Protein AF-A0A1H3T6F1-F1 (afdb_monomer)

Structure (mmCIF, N/CA/C/O backbone):
data_AF-A0A1H3T6F1-F1
#
_entry.id   AF-A0A1H3T6F1-F1
#
loop_
_atom_site.group_PDB
_atom_site.id
_atom_site.type_symbol
_atom_site.label_atom_id
_atom_site.label_alt_id
_atom_site.label_comp_id
_atom_site.label_asym_id
_atom_site.label_entity_id
_atom_site.label_seq_id
_atom_site.pdbx_PDB_ins_code
_atom_site.Cartn_x
_atom_site.Cartn_y
_atom_site.Cartn_z
_atom_site.occupancy
_atom_site.B_iso_or_equiv
_atom_site.auth_seq_id
_atom_site.auth_comp_id
_atom_site.auth_asym_id
_atom_site.auth_atom_id
_atom_site.pdbx_PDB_model_num
ATOM 1 N N . MET A 1 1 ? -12.958 -2.117 25.866 1.00 49.53 1 MET A N 1
ATOM 2 C CA . MET A 1 1 ? -12.066 -2.756 24.871 1.00 49.53 1 MET A CA 1
ATOM 3 C C . MET A 1 1 ? -11.033 -1.707 24.496 1.00 49.53 1 MET A C 1
ATOM 5 O O . MET A 1 1 ? -11.374 -0.762 23.806 1.00 49.53 1 MET A O 1
ATOM 9 N N . SER A 1 2 ? -9.941 -1.614 25.254 1.00 59.72 2 SER A N 1
ATOM 10 C CA . SER A 1 2 ? -8.692 -2.401 25.180 1.00 59.72 2 SER A CA 1
ATOM 11 C C . SER A 1 2 ? -7.597 -1.504 24.599 1.00 59.72 2 SER A C 1
ATOM 13 O O . SER A 1 2 ? -7.185 -1.674 23.458 1.00 59.72 2 SER A O 1
ATOM 15 N N . ASP A 1 3 ? -7.136 -0.538 25.402 1.00 71.94 3 ASP A N 1
ATOM 16 C CA . ASP A 1 3 ? -6.021 0.367 25.071 1.00 71.94 3 ASP A CA 1
ATOM 17 C C . ASP A 1 3 ? -4.768 -0.397 24.641 1.00 71.94 3 ASP A C 1
ATOM 19 O O . ASP A 1 3 ? -4.019 0.052 23.782 1.00 71.94 3 ASP A O 1
ATOM 23 N N . GLN A 1 4 ? -4.599 -1.609 25.167 1.00 75.19 4 GLN A N 1
ATOM 24 C CA . GLN A 1 4 ? -3.551 -2.544 24.777 1.00 75.19 4 GLN A CA 1
ATOM 25 C C . GLN A 1 4 ? -3.669 -2.988 23.308 1.00 75.19 4 GLN A C 1
ATOM 27 O O . GLN A 1 4 ? -2.662 -3.086 22.616 1.00 75.19 4 GLN A O 1
ATOM 32 N N . PHE A 1 5 ? -4.892 -3.183 22.801 1.00 76.50 5 PHE A N 1
ATOM 33 C CA . PHE A 1 5 ? -5.149 -3.482 21.389 1.00 76.50 5 PHE A CA 1
ATOM 34 C C . PHE A 1 5 ? -4.875 -2.262 20.506 1.00 76.50 5 PHE A C 1
ATOM 36 O O . PHE A 1 5 ? -4.256 -2.395 19.455 1.00 76.50 5 PHE A O 1
ATOM 43 N N . THR A 1 6 ? -5.261 -1.063 20.952 1.00 73.31 6 THR A N 1
ATOM 44 C CA . THR A 1 6 ? -4.944 0.192 20.250 1.00 73.31 6 THR A CA 1
ATOM 45 C C . THR A 1 6 ? -3.434 0.440 20.201 1.00 73.31 6 THR A C 1
ATOM 47 O O . THR A 1 6 ? -2.904 0.814 19.155 1.00 73.31 6 THR A O 1
ATOM 50 N N . ALA A 1 7 ? -2.728 0.191 21.306 1.00 77.00 7 ALA A N 1
ATOM 51 C CA . ALA A 1 7 ? -1.275 0.294 21.383 1.00 77.00 7 ALA A CA 1
ATOM 52 C C . ALA A 1 7 ? -0.589 -0.719 20.453 1.00 77.00 7 ALA A C 1
ATOM 54 O O . ALA A 1 7 ? 0.328 -0.353 19.722 1.00 77.00 7 ALA A O 1
ATOM 55 N N . TRP A 1 8 ? -1.081 -1.959 20.421 1.00 82.19 8 TRP A N 1
ATOM 56 C CA . TRP A 1 8 ? -0.590 -3.017 19.536 1.00 82.19 8 TRP A CA 1
ATOM 57 C C . TRP A 1 8 ? -0.859 -2.723 18.051 1.00 82.19 8 TRP A C 1
ATOM 59 O O . TRP A 1 8 ? 0.021 -2.902 17.212 1.00 82.19 8 TRP A O 1
ATOM 69 N N . LEU A 1 9 ? -2.035 -2.182 17.706 1.00 76.94 9 LEU A N 1
ATOM 70 C CA . LEU A 1 9 ? -2.314 -1.728 16.339 1.00 76.94 9 LEU A CA 1
ATOM 71 C C . LEU A 1 9 ? -1.355 -0.613 15.920 1.00 76.94 9 LEU A C 1
ATOM 73 O O . LEU A 1 9 ? -0.836 -0.627 14.806 1.00 76.94 9 LEU A O 1
ATOM 77 N N . ARG A 1 10 ? -1.103 0.352 16.811 1.00 75.31 10 ARG A N 1
ATOM 78 C CA . ARG A 1 10 ? -0.250 1.508 16.514 1.00 75.31 10 ARG A CA 1
ATOM 79 C C . ARG A 1 10 ?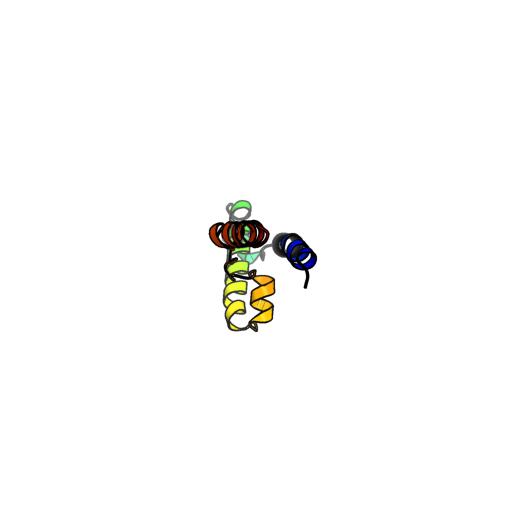 1.210 1.122 16.264 1.00 75.31 10 ARG A C 1
ATOM 81 O O . ARG A 1 10 ? 1.915 1.898 15.628 1.00 75.31 10 ARG A O 1
ATOM 88 N N . THR A 1 11 ? 1.664 -0.045 16.717 1.00 80.56 11 THR A N 1
ATOM 89 C CA . THR A 1 11 ? 3.025 -0.542 16.457 1.00 80.56 11 THR A CA 1
ATOM 90 C C . THR A 1 11 ? 3.096 -1.458 15.241 1.00 80.56 11 THR A C 1
ATOM 92 O O . THR A 1 11 ? 4.040 -1.361 14.456 1.00 80.56 11 THR A O 1
ATOM 95 N N . ILE A 1 12 ? 2.091 -2.308 15.032 1.00 81.31 12 ILE A N 1
ATOM 96 C CA . ILE A 1 12 ? 2.111 -3.284 13.935 1.00 81.31 12 ILE A CA 1
ATOM 97 C C . ILE A 1 12 ? 1.680 -2.689 12.610 1.00 81.31 12 ILE A C 1
ATOM 99 O O . ILE A 1 12 ? 2.244 -3.066 11.587 1.00 81.31 12 ILE A O 1
ATOM 103 N N . VAL A 1 13 ? 0.736 -1.746 12.598 1.00 79.12 13 VAL A N 1
ATOM 104 C CA . VAL A 1 13 ? 0.304 -1.107 11.349 1.00 79.12 13 VAL A CA 1
ATOM 105 C C . VAL A 1 13 ? 1.485 -0.421 10.642 1.00 79.12 13 VAL A C 1
ATOM 107 O O . VAL A 1 13 ? 1.690 -0.706 9.461 1.00 79.12 13 VAL A O 1
ATOM 110 N N . PRO A 1 14 ? 2.334 0.384 11.317 1.00 78.12 14 PRO A N 1
ATOM 111 C CA . PRO A 1 14 ? 3.543 0.926 10.693 1.00 78.12 14 PRO A CA 1
ATOM 112 C C . PRO A 1 14 ? 4.523 -0.152 10.218 1.00 78.12 14 PRO A C 1
ATOM 114 O O . PRO A 1 14 ? 5.082 -0.032 9.132 1.00 78.12 14 PRO A O 1
ATOM 117 N N . ALA A 1 15 ? 4.724 -1.220 10.997 1.00 79.25 15 ALA A N 1
ATOM 118 C CA . ALA A 1 15 ? 5.640 -2.300 10.629 1.00 79.25 15 ALA A CA 1
ATOM 119 C C . ALA A 1 15 ? 5.156 -3.077 9.393 1.00 79.25 15 ALA A C 1
ATOM 121 O O . ALA A 1 15 ? 5.943 -3.363 8.492 1.00 79.25 15 ALA A O 1
ATOM 122 N N . ALA A 1 16 ? 3.856 -3.366 9.319 1.00 77.75 16 ALA A N 1
ATOM 123 C CA . ALA A 1 16 ? 3.229 -4.011 8.174 1.00 77.75 16 ALA A CA 1
ATOM 124 C C . ALA A 1 16 ? 3.336 -3.137 6.916 1.00 77.75 16 ALA A C 1
ATOM 126 O O . ALA A 1 16 ? 3.696 -3.646 5.857 1.00 77.75 16 ALA A O 1
ATOM 127 N N . TRP A 1 17 ? 3.116 -1.822 7.033 1.00 75.88 17 TRP A N 1
ATOM 128 C CA . TRP A 1 17 ? 3.327 -0.886 5.924 1.00 75.88 17 TRP A CA 1
ATOM 129 C C . TRP A 1 17 ? 4.774 -0.876 5.438 1.00 75.88 17 TRP A C 1
ATOM 131 O O . TRP A 1 17 ? 5.013 -0.975 4.235 1.00 75.88 17 TRP A O 1
ATOM 141 N N . SER A 1 18 ? 5.738 -0.824 6.356 1.00 77.62 18 SER A N 1
ATOM 142 C CA . SER A 1 18 ? 7.158 -0.901 6.008 1.00 77.62 18 SER A CA 1
ATOM 143 C C . SER A 1 18 ? 7.503 -2.213 5.307 1.00 77.62 18 SER A C 1
ATOM 145 O O . SER A 1 18 ? 8.232 -2.192 4.321 1.00 77.62 18 SER A O 1
ATOM 147 N N . ALA A 1 19 ? 6.951 -3.343 5.757 1.00 82.12 19 ALA A N 1
ATOM 148 C CA . ALA A 1 19 ? 7.155 -4.638 5.112 1.00 82.12 19 ALA A CA 1
ATOM 149 C C . ALA A 1 19 ? 6.554 -4.683 3.699 1.00 82.12 19 ALA A C 1
ATOM 151 O O . ALA A 1 19 ? 7.190 -5.209 2.790 1.00 82.12 19 ALA A O 1
ATOM 152 N N . VAL A 1 20 ? 5.371 -4.096 3.487 1.00 78.12 20 VAL A N 1
ATOM 153 C CA . VAL A 1 20 ? 4.756 -3.982 2.154 1.00 78.12 20 VAL A CA 1
ATOM 154 C C . VAL A 1 20 ? 5.611 -3.118 1.228 1.00 78.12 20 VAL A C 1
ATOM 156 O O . VAL A 1 20 ? 5.888 -3.523 0.102 1.00 78.12 20 VAL A O 1
ATOM 159 N N . ILE A 1 21 ? 6.072 -1.955 1.696 1.00 77.81 21 ILE A N 1
ATOM 160 C CA . ILE A 1 21 ? 6.945 -1.073 0.908 1.00 77.81 21 ILE A CA 1
ATOM 161 C C . ILE A 1 21 ? 8.265 -1.781 0.593 1.00 77.81 21 ILE A C 1
ATOM 163 O O . ILE A 1 21 ? 8.692 -1.776 -0.558 1.00 77.81 21 ILE A O 1
ATOM 167 N N . ALA A 1 22 ? 8.882 -2.434 1.579 1.00 79.69 22 ALA A N 1
ATOM 168 C CA . ALA A 1 22 ? 10.100 -3.209 1.377 1.00 79.69 22 ALA A CA 1
ATOM 169 C C . ALA A 1 22 ? 9.879 -4.324 0.350 1.00 79.69 22 ALA A C 1
ATOM 171 O O . ALA A 1 22 ? 10.657 -4.427 -0.589 1.00 79.69 22 ALA A O 1
ATOM 172 N N . ALA A 1 23 ? 8.790 -5.090 0.457 1.00 73.62 23 ALA A N 1
ATOM 173 C CA . ALA A 1 23 ? 8.449 -6.133 -0.505 1.00 73.62 23 ALA A CA 1
ATOM 174 C C . ALA A 1 23 ? 8.264 -5.576 -1.924 1.00 73.62 23 ALA A C 1
ATOM 176 O O . ALA A 1 23 ? 8.713 -6.202 -2.878 1.00 73.62 23 ALA A O 1
ATOM 177 N N . LEU A 1 24 ? 7.662 -4.395 -2.077 1.00 72.12 24 LEU A N 1
ATOM 178 C CA . LEU A 1 24 ? 7.503 -3.739 -3.379 1.00 72.12 24 LEU A CA 1
ATOM 179 C C . LEU A 1 24 ? 8.826 -3.222 -3.948 1.00 72.12 24 LEU A C 1
ATOM 181 O O . LEU A 1 24 ? 9.069 -3.353 -5.143 1.00 72.12 24 LEU A O 1
ATOM 185 N N . VAL A 1 25 ? 9.700 -2.676 -3.103 1.00 74.81 25 VAL A N 1
ATOM 186 C CA . VAL A 1 25 ? 11.051 -2.266 -3.511 1.00 74.81 25 VAL A CA 1
ATOM 187 C C . VAL A 1 25 ? 11.889 -3.490 -3.892 1.00 74.81 25 VAL A C 1
ATOM 189 O O . VAL A 1 25 ? 12.568 -3.466 -4.914 1.00 74.81 25 VAL A O 1
ATOM 192 N N . THR A 1 26 ? 11.810 -4.576 -3.118 1.00 76.75 26 THR A N 1
ATOM 193 C CA . THR A 1 26 ? 12.505 -5.844 -3.391 1.00 76.75 26 THR A CA 1
ATOM 194 C C . THR A 1 26 ? 11.960 -6.550 -4.628 1.00 76.75 26 THR A C 1
ATOM 196 O O . THR A 1 26 ? 12.741 -7.136 -5.371 1.00 76.75 26 THR A O 1
ATOM 199 N N . ALA A 1 27 ? 10.651 -6.474 -4.887 1.00 73.81 27 ALA A N 1
ATOM 200 C CA . ALA A 1 27 ? 10.052 -6.968 -6.127 1.00 73.81 27 ALA A CA 1
ATOM 201 C C . ALA A 1 27 ? 10.606 -6.243 -7.368 1.00 73.81 27 ALA A C 1
ATOM 203 O O . ALA A 1 27 ? 10.549 -6.789 -8.468 1.00 73.81 27 ALA A O 1
ATOM 204 N N . GLY A 1 28 ? 11.196 -5.060 -7.171 1.00 67.81 28 GLY A N 1
ATOM 205 C CA . GLY A 1 28 ? 11.874 -4.295 -8.199 1.00 67.81 28 GLY A CA 1
ATOM 206 C C . GLY A 1 28 ? 10.907 -3.517 -9.083 1.00 67.81 28 GLY A C 1
ATOM 207 O O . GLY A 1 28 ? 9.743 -3.870 -9.275 1.00 67.81 28 GLY A O 1
ATOM 208 N N . ALA A 1 29 ? 11.412 -2.423 -9.644 1.00 66.38 29 ALA A N 1
ATOM 209 C CA . ALA A 1 29 ? 10.738 -1.751 -10.740 1.00 66.38 29 ALA A CA 1
ATOM 210 C C . ALA A 1 29 ? 10.865 -2.611 -12.015 1.00 66.38 29 ALA A C 1
ATOM 212 O O . ALA A 1 29 ? 11.927 -3.192 -12.250 1.00 66.38 29 ALA A O 1
ATOM 213 N N . PRO A 1 30 ? 9.818 -2.692 -12.855 1.00 69.81 30 PRO A N 1
ATOM 214 C CA . PRO A 1 30 ? 9.907 -3.380 -14.138 1.00 69.81 30 PRO A CA 1
ATOM 215 C C . PRO A 1 30 ? 11.077 -2.842 -14.969 1.00 69.81 30 PRO A C 1
ATOM 217 O O . PRO A 1 30 ? 11.295 -1.632 -14.979 1.00 69.81 30 PRO A O 1
ATOM 220 N N . ALA A 1 31 ? 11.782 -3.703 -15.711 1.00 71.06 31 ALA A N 1
ATOM 221 C CA . ALA A 1 31 ? 12.935 -3.291 -16.524 1.00 71.06 31 ALA A CA 1
ATOM 222 C C . ALA A 1 31 ? 12.605 -2.101 -17.444 1.00 71.06 31 ALA A C 1
ATOM 224 O O . ALA A 1 31 ? 13.338 -1.125 -17.465 1.00 71.06 31 ALA A O 1
ATOM 225 N N . TRP A 1 32 ? 11.415 -2.089 -18.059 1.00 72.38 32 TRP A N 1
ATOM 226 C CA . TRP A 1 32 ? 10.949 -0.976 -18.898 1.00 72.38 32 TRP A CA 1
ATOM 227 C C . TRP A 1 32 ? 10.838 0.377 -18.169 1.00 72.38 32 TRP A C 1
ATOM 229 O O . TRP A 1 32 ? 10.927 1.424 -18.806 1.00 72.38 32 TRP A O 1
ATOM 239 N N . LEU A 1 33 ? 10.634 0.375 -16.849 1.00 70.06 33 LEU A N 1
ATOM 240 C CA . LEU A 1 33 ? 10.548 1.580 -16.021 1.00 70.06 33 LEU A CA 1
ATOM 241 C C . LEU A 1 33 ? 11.942 2.070 -15.608 1.00 70.06 33 LEU A C 1
ATOM 243 O O . LEU A 1 33 ? 12.185 3.273 -15.576 1.00 70.06 33 LEU A O 1
ATOM 247 N N . VAL A 1 34 ? 12.848 1.140 -15.297 1.00 72.44 34 VAL A N 1
ATOM 248 C CA . VAL A 1 34 ? 14.232 1.445 -14.904 1.00 72.44 34 VAL A CA 1
ATOM 249 C C . VAL A 1 34 ? 15.051 1.885 -16.115 1.00 72.44 34 VAL A C 1
ATOM 251 O O . VAL A 1 34 ? 15.725 2.909 -16.048 1.00 72.44 34 VAL A O 1
ATOM 254 N N . ASP A 1 35 ? 14.911 1.186 -17.241 1.00 76.44 35 ASP A N 1
ATOM 255 C CA . ASP A 1 35 ? 15.578 1.512 -18.504 1.00 76.44 35 ASP A CA 1
ATOM 256 C C . ASP A 1 35 ? 15.144 2.891 -19.023 1.00 76.44 35 ASP A C 1
ATOM 258 O O . ASP A 1 35 ? 15.963 3.655 -19.531 1.00 76.44 35 ASP A O 1
ATOM 262 N N . GLY A 1 36 ? 13.870 3.258 -18.836 1.00 75.50 36 GLY A N 1
ATOM 263 C CA . GLY A 1 36 ? 13.356 4.587 -19.183 1.00 75.50 36 GLY A CA 1
ATOM 264 C C . GLY A 1 36 ? 13.859 5.717 -18.275 1.00 75.50 36 GLY A C 1
ATOM 265 O O . GLY A 1 36 ? 13.848 6.878 -18.681 1.00 75.50 36 GLY A O 1
ATOM 266 N N . LEU A 1 37 ? 14.308 5.392 -17.059 1.00 72.44 37 LEU A N 1
ATOM 267 C CA . LEU A 1 37 ? 14.877 6.341 -16.096 1.00 72.44 37 LEU A CA 1
ATOM 268 C C . LEU A 1 37 ? 16.390 6.542 -16.280 1.00 72.44 37 LEU A C 1
ATOM 270 O O . LEU A 1 37 ? 16.937 7.517 -15.758 1.00 72.44 37 LEU A O 1
ATOM 274 N N . GLY A 1 38 ? 17.060 5.644 -17.010 1.00 76.62 38 GLY A N 1
ATOM 275 C CA . GLY A 1 38 ? 18.502 5.691 -17.247 1.00 76.62 38 GLY A CA 1
ATOM 276 C C . GLY A 1 38 ? 19.304 5.755 -15.943 1.00 76.62 38 GLY A C 1
ATOM 277 O O . GLY A 1 38 ? 18.961 5.112 -14.949 1.00 76.62 38 GLY A O 1
ATOM 278 N N . ASP A 1 39 ? 20.344 6.589 -15.914 1.00 81.38 39 ASP A N 1
ATOM 279 C CA . ASP A 1 39 ? 21.234 6.742 -14.751 1.00 81.38 39 ASP A CA 1
ATOM 280 C C . ASP A 1 39 ? 20.525 7.260 -13.485 1.00 81.38 39 ASP A C 1
ATOM 282 O O . ASP A 1 39 ? 21.036 7.109 -12.375 1.00 81.38 39 ASP A O 1
ATOM 286 N N . ALA A 1 40 ? 19.327 7.843 -13.618 1.00 77.38 40 ALA A N 1
ATOM 287 C CA . ALA A 1 40 ? 18.523 8.300 -12.484 1.00 77.38 40 ALA A CA 1
ATOM 288 C C . ALA A 1 40 ? 17.708 7.169 -11.821 1.00 77.38 40 ALA A C 1
ATOM 290 O O . ALA A 1 40 ? 17.116 7.379 -10.756 1.00 77.38 40 ALA A O 1
ATOM 291 N N . GLY A 1 41 ? 17.695 5.968 -12.413 1.00 73.44 41 GLY A N 1
ATOM 292 C CA . GLY A 1 41 ? 16.999 4.773 -11.925 1.00 73.44 41 GLY A CA 1
ATOM 293 C C . GLY A 1 41 ? 17.183 4.499 -10.427 1.00 73.44 41 GLY A 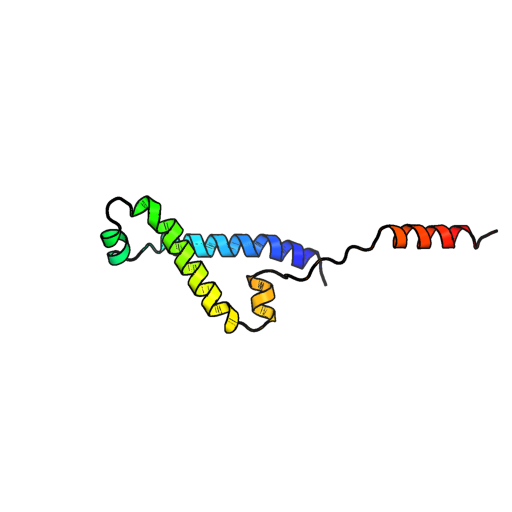C 1
ATOM 294 O O . GLY A 1 41 ? 16.189 4.466 -9.698 1.00 73.44 41 GLY A O 1
ATOM 295 N N . PRO A 1 42 ? 18.423 4.376 -9.920 1.00 73.81 42 PRO A N 1
ATOM 296 C CA . PRO A 1 42 ? 18.678 4.047 -8.515 1.00 73.81 42 PRO A CA 1
ATOM 297 C C . PRO A 1 42 ? 18.115 5.072 -7.521 1.00 73.81 42 PRO A C 1
ATOM 299 O O . PRO A 1 42 ? 17.741 4.714 -6.406 1.00 73.81 42 PRO A O 1
ATOM 302 N N . THR A 1 43 ? 18.034 6.345 -7.913 1.00 79.50 43 THR A N 1
ATOM 303 C CA . THR A 1 43 ? 17.544 7.432 -7.053 1.00 79.50 43 THR A CA 1
ATOM 304 C C . THR A 1 43 ? 16.029 7.600 -7.142 1.00 79.50 43 THR A C 1
ATOM 306 O O . THR A 1 43 ? 15.381 7.904 -6.140 1.00 79.50 43 THR A O 1
ATOM 309 N N . LEU A 1 44 ? 15.448 7.399 -8.326 1.00 78.56 44 LEU A N 1
ATOM 310 C CA . LEU A 1 44 ? 14.037 7.683 -8.586 1.00 78.56 44 LEU A CA 1
ATOM 311 C C . LEU A 1 44 ? 13.116 6.466 -8.427 1.00 78.56 44 LEU A C 1
ATOM 313 O O . LEU A 1 44 ? 11.911 6.647 -8.258 1.00 78.56 44 LEU A O 1
ATOM 317 N N . VAL A 1 45 ? 13.645 5.239 -8.393 1.00 76.44 45 VAL A N 1
ATOM 318 C CA . VAL A 1 45 ? 12.830 4.028 -8.180 1.00 76.44 45 VAL A CA 1
ATOM 319 C C . VAL A 1 45 ? 12.040 4.097 -6.873 1.00 76.44 45 VAL A C 1
ATOM 321 O O . VAL A 1 45 ? 10.841 3.835 -6.875 1.00 76.44 45 VAL A O 1
ATOM 324 N N . VAL A 1 46 ? 12.665 4.502 -5.766 1.00 78.25 46 VAL A N 1
ATOM 325 C CA . VAL A 1 46 ? 11.995 4.564 -4.455 1.00 78.25 46 VAL A CA 1
ATOM 326 C C . VAL A 1 46 ? 10.822 5.559 -4.438 1.00 78.25 46 VAL A C 1
ATOM 328 O O . VAL A 1 46 ? 9.715 5.138 -4.092 1.00 78.25 46 VAL A O 1
ATOM 331 N N . PRO A 1 47 ? 10.983 6.845 -4.819 1.00 78.50 47 PRO A N 1
ATOM 332 C CA . PRO A 1 47 ? 9.858 7.780 -4.852 1.00 78.50 47 PRO A CA 1
ATOM 333 C C . PRO A 1 47 ? 8.781 7.382 -5.870 1.00 78.50 47 PRO A C 1
ATOM 335 O O . PRO A 1 47 ? 7.601 7.604 -5.600 1.00 78.50 47 PRO A O 1
ATOM 338 N N . VAL A 1 48 ? 9.142 6.749 -6.993 1.00 79.25 48 VAL A N 1
ATOM 339 C CA . VAL A 1 48 ? 8.165 6.239 -7.972 1.00 79.25 48 VAL A CA 1
ATOM 340 C C . VAL A 1 48 ? 7.349 5.084 -7.391 1.00 79.25 48 VAL A C 1
ATOM 342 O O . VAL A 1 48 ? 6.122 5.087 -7.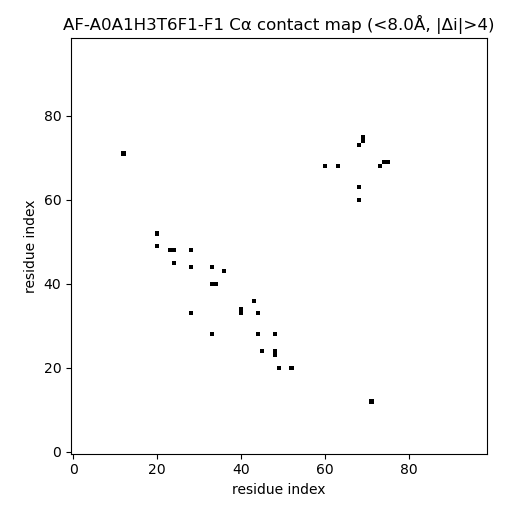504 1.00 79.25 48 VAL A O 1
ATOM 345 N N . VAL A 1 49 ? 7.994 4.131 -6.712 1.00 78.81 49 VAL A N 1
ATOM 346 C CA . VAL A 1 49 ? 7.299 3.044 -6.007 1.00 78.81 49 VAL A CA 1
ATOM 347 C C . VAL A 1 49 ? 6.381 3.616 -4.925 1.00 78.81 49 VAL A C 1
ATOM 349 O O . VAL A 1 49 ? 5.220 3.220 -4.849 1.00 78.81 49 VAL A O 1
ATOM 352 N N . LEU A 1 50 ? 6.841 4.598 -4.142 1.00 79.38 50 LEU A N 1
ATOM 353 C CA . LEU A 1 50 ? 5.994 5.277 -3.155 1.00 79.38 50 LEU A CA 1
ATOM 354 C C . LEU A 1 50 ? 4.778 5.957 -3.796 1.00 79.38 50 LEU A C 1
ATOM 356 O O . LEU A 1 50 ? 3.665 5.825 -3.285 1.00 79.38 50 LEU A O 1
ATOM 360 N N . ALA A 1 51 ? 4.971 6.667 -4.908 1.00 78.56 51 ALA A N 1
ATOM 361 C CA . ALA A 1 51 ? 3.887 7.326 -5.627 1.00 78.56 51 ALA A CA 1
ATOM 362 C C . ALA A 1 51 ? 2.868 6.309 -6.165 1.00 78.56 51 ALA A C 1
ATOM 364 O O . ALA A 1 51 ? 1.661 6.531 -6.047 1.00 78.56 51 ALA A O 1
ATOM 365 N N . ALA A 1 52 ? 3.335 5.171 -6.686 1.00 79.12 52 ALA A N 1
ATOM 366 C CA . ALA A 1 52 ? 2.477 4.085 -7.149 1.00 79.12 52 ALA A CA 1
ATOM 367 C C . ALA A 1 52 ? 1.674 3.459 -5.997 1.00 79.12 52 ALA A C 1
ATOM 369 O O . ALA A 1 52 ? 0.463 3.271 -6.126 1.00 79.12 52 ALA A O 1
ATOM 370 N N . VAL A 1 53 ? 2.317 3.204 -4.851 1.00 79.62 53 VAL A N 1
ATOM 371 C CA . VAL A 1 53 ? 1.641 2.726 -3.634 1.00 79.62 53 VAL A CA 1
ATOM 372 C C . VAL A 1 53 ? 0.575 3.719 -3.194 1.00 79.62 53 VAL A C 1
ATOM 374 O O . VAL A 1 53 ? -0.569 3.328 -2.982 1.00 79.62 53 VAL A O 1
ATOM 377 N N . TYR A 1 54 ? 0.913 5.004 -3.103 1.00 77.62 54 TYR A N 1
ATOM 378 C CA . TYR A 1 54 ? -0.032 6.042 -2.703 1.00 77.62 54 TYR A CA 1
ATOM 379 C C . TYR A 1 54 ? -1.232 6.124 -3.653 1.00 77.62 54 TYR A C 1
ATOM 381 O O . TYR A 1 54 ? -2.376 6.153 -3.198 1.00 77.62 54 TYR A O 1
ATOM 389 N N . ALA A 1 55 ? -0.991 6.110 -4.965 1.00 79.56 55 ALA A N 1
ATOM 390 C CA . ALA A 1 55 ? -2.052 6.129 -5.966 1.00 79.56 55 ALA A CA 1
ATOM 391 C C . ALA A 1 55 ? -2.973 4.905 -5.838 1.00 79.56 55 ALA A C 1
ATOM 393 O O . ALA A 1 55 ? -4.197 5.048 -5.883 1.00 79.56 55 ALA A O 1
ATOM 394 N N . LEU A 1 56 ? -2.399 3.719 -5.610 1.00 78.38 56 LEU A N 1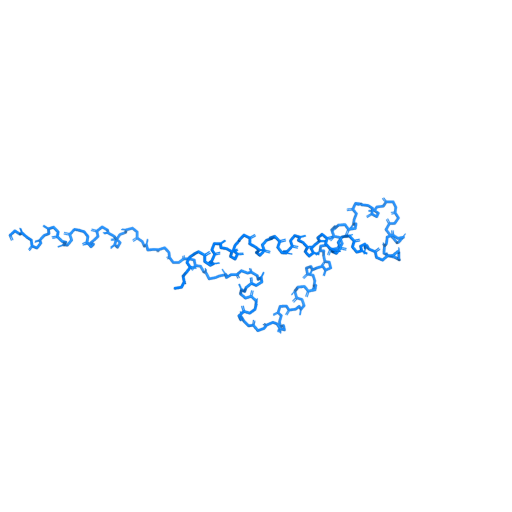
ATOM 395 C CA . LEU A 1 56 ? -3.155 2.487 -5.399 1.00 78.38 56 LEU A CA 1
ATOM 396 C C . LEU A 1 56 ? -3.999 2.553 -4.118 1.00 78.38 56 LEU A C 1
ATOM 398 O O . LEU A 1 56 ? -5.176 2.193 -4.142 1.00 78.38 56 LEU A O 1
ATOM 402 N N . LEU A 1 57 ? -3.438 3.077 -3.023 1.00 75.25 57 LEU A N 1
ATOM 403 C CA . LEU A 1 57 ? -4.171 3.307 -1.774 1.00 75.25 57 LEU A CA 1
ATOM 404 C C . LEU A 1 57 ? -5.325 4.281 -1.968 1.00 75.25 57 LEU A C 1
ATOM 406 O O . LEU A 1 57 ? -6.438 4.014 -1.523 1.00 75.25 57 LEU A O 1
ATOM 410 N N . ARG A 1 58 ? -5.066 5.401 -2.643 1.00 78.06 58 ARG A N 1
ATOM 411 C CA . ARG A 1 58 ? -6.064 6.444 -2.876 1.00 78.06 58 ARG A CA 1
ATOM 412 C C . ARG A 1 58 ? -7.193 5.948 -3.774 1.00 78.06 58 ARG A C 1
ATOM 414 O O . ARG A 1 58 ? -8.345 6.325 -3.583 1.00 78.06 58 ARG A O 1
ATOM 421 N N . TRP A 1 59 ? -6.878 5.073 -4.725 1.00 76.44 59 TRP A N 1
ATOM 422 C CA . TRP A 1 59 ? -7.864 4.391 -5.559 1.00 76.44 59 TRP A CA 1
ATOM 423 C C . TRP A 1 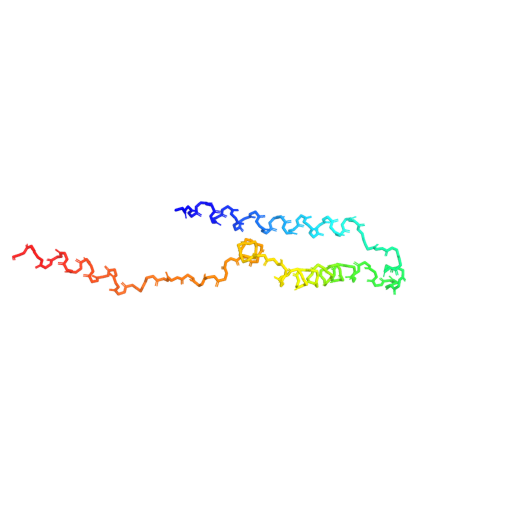59 ? -8.647 3.311 -4.796 1.00 76.44 59 TRP A C 1
ATOM 425 O O . TRP A 1 59 ? -9.826 3.078 -5.085 1.00 76.44 59 TRP A O 1
ATOM 435 N N . ALA A 1 60 ? -8.018 2.659 -3.817 1.00 72.88 60 ALA A N 1
ATOM 436 C CA . ALA A 1 60 ? -8.663 1.678 -2.952 1.00 72.88 60 ALA A CA 1
ATOM 437 C C . ALA A 1 60 ? -9.566 2.332 -1.892 1.00 72.88 60 ALA A C 1
ATOM 439 O O . ALA A 1 60 ? -10.611 1.775 -1.572 1.00 72.88 60 ALA A O 1
ATOM 440 N N . GLU A 1 61 ? -9.223 3.522 -1.396 1.00 70.00 61 GLU A N 1
ATOM 441 C CA . GLU A 1 61 ? -9.969 4.261 -0.368 1.00 70.00 61 GLU A CA 1
ATOM 442 C C . GLU A 1 61 ? -11.492 4.351 -0.617 1.00 70.00 61 GLU A C 1
ATOM 444 O O . GLU A 1 61 ? -12.240 3.975 0.286 1.00 70.00 61 GLU A O 1
ATOM 449 N N . PRO A 1 62 ? -12.000 4.733 -1.810 1.00 68.38 62 PRO A N 1
ATOM 450 C CA . PRO A 1 62 ? -13.442 4.760 -2.079 1.00 68.38 62 PRO A CA 1
ATOM 451 C C . PRO A 1 62 ? -14.098 3.371 -2.184 1.00 68.38 62 PRO A C 1
ATOM 453 O O . PRO A 1 62 ? -15.323 3.279 -2.163 1.00 68.38 62 PRO A O 1
ATOM 456 N N . ARG A 1 63 ? -13.317 2.290 -2.316 1.00 67.62 63 ARG A N 1
ATOM 457 C CA . ARG A 1 63 ? -13.810 0.901 -2.400 1.00 67.62 63 ARG A CA 1
ATOM 458 C C . ARG A 1 63 ? -13.734 0.150 -1.072 1.00 67.62 63 ARG A C 1
ATOM 460 O O . ARG A 1 63 ? -14.259 -0.958 -0.977 1.00 67.62 63 ARG A O 1
ATOM 467 N N . LEU A 1 64 ? -13.077 0.716 -0.061 1.00 60.91 64 LEU A N 1
ATOM 468 C CA . LEU A 1 64 ? -12.912 0.063 1.230 1.00 60.91 64 LEU A CA 1
ATOM 469 C C . LEU A 1 64 ? -14.092 0.387 2.159 1.00 60.91 64 LEU A C 1
ATOM 471 O O . LEU A 1 64 ? -14.412 1.558 2.370 1.00 60.91 64 LEU A O 1
ATOM 475 N N . PRO A 1 65 ? -14.732 -0.625 2.771 1.00 62.75 65 PRO A N 1
ATOM 476 C CA . PRO A 1 65 ? -15.764 -0.388 3.768 1.00 62.75 65 PRO A CA 1
ATOM 477 C C . PRO A 1 65 ? -15.162 0.323 4.992 1.00 62.75 65 PRO A C 1
ATOM 479 O O . PRO A 1 65 ? -14.055 0.012 5.431 1.00 62.75 65 PRO A O 1
ATOM 482 N N . VAL A 1 66 ? -15.924 1.257 5.570 1.00 63.72 66 VAL A N 1
ATOM 483 C CA . VAL A 1 66 ? -15.550 2.146 6.695 1.00 63.72 66 VAL A CA 1
ATOM 484 C C . VAL A 1 66 ? -14.742 1.495 7.843 1.00 63.72 66 VAL A C 1
ATOM 486 O O . VAL A 1 66 ? -13.842 2.152 8.371 1.00 63.72 66 VAL A O 1
ATOM 489 N N . PRO A 1 67 ? -14.995 0.244 8.285 1.00 58.66 67 PRO A N 1
ATOM 490 C CA . PRO A 1 67 ? -14.153 -0.382 9.309 1.00 58.66 67 PRO A CA 1
ATOM 491 C C . PRO A 1 67 ? -12.723 -0.687 8.832 1.00 58.66 67 PRO A C 1
ATOM 493 O O . PRO A 1 67 ? -11.788 -0.563 9.618 1.00 58.66 67 PRO A O 1
ATOM 496 N N . ILE A 1 68 ? -12.535 -1.042 7.559 1.00 59.94 68 ILE A N 1
ATOM 497 C CA . ILE A 1 68 ? -11.228 -1.406 6.993 1.00 59.94 68 ILE A CA 1
ATOM 498 C C . ILE A 1 68 ? -10.376 -0.155 6.755 1.00 59.94 68 ILE A C 1
ATOM 500 O O . ILE A 1 68 ? -9.192 -0.151 7.089 1.00 59.94 68 ILE A O 1
ATOM 504 N N . SER A 1 69 ? -10.978 0.939 6.273 1.00 63.16 69 SER A N 1
ATOM 505 C CA . SER A 1 69 ? -10.279 2.224 6.152 1.00 63.16 69 SER A CA 1
ATOM 506 C C . SER A 1 69 ? -9.825 2.755 7.515 1.00 63.16 69 SER A C 1
ATOM 508 O O . SER A 1 69 ? -8.695 3.215 7.636 1.00 63.16 69 SER A O 1
ATOM 510 N N . ARG A 1 70 ? -10.629 2.594 8.575 1.00 66.56 70 ARG A N 1
ATOM 511 C CA . ARG A 1 70 ? -10.228 2.956 9.950 1.00 66.56 70 ARG A CA 1
ATOM 512 C C . ARG A 1 70 ? -9.035 2.161 10.488 1.00 66.56 70 ARG A C 1
ATOM 514 O O . ARG A 1 70 ? -8.270 2.708 11.278 1.00 66.56 70 ARG A O 1
ATOM 521 N N . VAL A 1 71 ? -8.884 0.895 10.098 1.00 63.34 71 VAL A N 1
ATOM 522 C CA . VAL A 1 71 ? -7.750 0.051 10.518 1.00 63.34 71 VAL A CA 1
ATOM 523 C C . VAL A 1 71 ? -6.489 0.370 9.707 1.00 63.34 71 VAL A C 1
ATOM 525 O O . VAL A 1 71 ? -5.410 0.456 10.286 1.00 63.34 71 VAL A O 1
ATOM 528 N N . LEU A 1 72 ? -6.615 0.594 8.393 1.00 60.09 72 LEU A N 1
ATOM 529 C CA . LEU A 1 72 ? -5.479 0.829 7.486 1.00 60.09 72 LEU A CA 1
ATOM 530 C C . LEU A 1 72 ? -4.932 2.263 7.508 1.00 60.09 72 LEU A C 1
ATOM 532 O O . LEU A 1 72 ? -3.717 2.439 7.450 1.00 60.09 72 LEU A O 1
ATOM 536 N N . LEU A 1 73 ? -5.805 3.274 7.579 1.00 64.62 73 LEU A N 1
ATOM 537 C CA . LEU A 1 73 ? -5.436 4.703 7.570 1.00 64.62 73 LEU A CA 1
ATOM 538 C C . LEU A 1 73 ? -5.314 5.293 8.982 1.00 64.62 73 LEU A C 1
ATOM 540 O O . LEU A 1 73 ? -4.925 6.447 9.150 1.00 64.62 73 LEU A O 1
ATOM 544 N N . 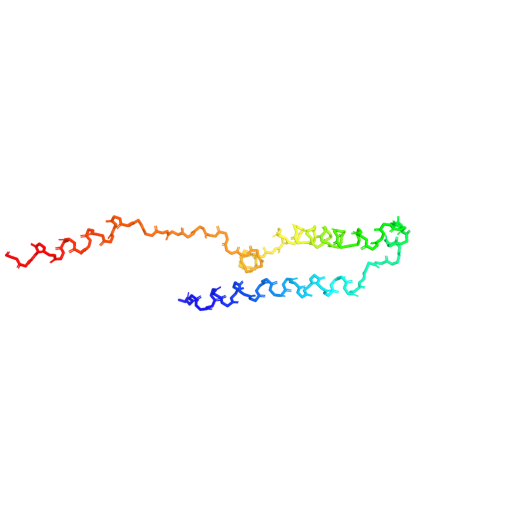GLY A 1 74 ? -5.632 4.497 10.001 1.00 58.19 74 GLY A N 1
ATOM 545 C CA . GLY A 1 74 ? -5.752 4.954 11.374 1.00 58.19 74 GLY A CA 1
ATOM 546 C C . GLY A 1 74 ? -7.104 5.612 11.652 1.00 58.19 74 GLY A C 1
ATOM 547 O O . GLY A 1 74 ? -7.771 6.190 10.793 1.00 58.19 74 GLY A O 1
ATOM 548 N N . SER A 1 75 ? -7.532 5.519 12.908 1.00 59.56 75 SER A N 1
ATOM 549 C CA . SER A 1 75 ? -8.712 6.227 13.387 1.00 59.56 75 SER A CA 1
ATOM 550 C C . SER A 1 75 ? -8.432 7.731 13.403 1.00 59.56 75 SER A C 1
ATOM 552 O O . SER A 1 75 ? -7.814 8.230 14.338 1.00 59.56 75 SER A O 1
ATOM 554 N N . ALA A 1 76 ? -8.973 8.469 12.434 1.00 56.69 76 ALA A N 1
ATOM 555 C CA . ALA A 1 76 ? -9.017 9.935 12.448 1.00 56.69 76 ALA A CA 1
ATOM 556 C C . ALA A 1 76 ? -9.995 10.507 13.498 1.00 56.69 76 ALA A C 1
ATOM 558 O O . ALA A 1 76 ? -10.375 11.673 13.426 1.00 56.69 76 ALA A O 1
ATOM 559 N N . ARG A 1 77 ? -10.469 9.690 14.451 1.00 55.47 77 ARG A N 1
ATOM 560 C CA . ARG A 1 77 ? -11.358 10.156 15.514 1.00 55.47 77 ARG A CA 1
ATOM 561 C C . ARG A 1 77 ? -10.536 11.009 16.490 1.00 55.47 77 ARG A C 1
ATOM 563 O O . ARG A 1 77 ? -9.620 10.459 17.105 1.00 55.47 77 ARG A O 1
ATOM 570 N N . PRO A 1 78 ? -10.834 12.312 16.635 1.00 55.44 78 PRO A N 1
ATOM 571 C CA . PRO A 1 78 ? -10.104 13.174 17.555 1.00 55.44 78 PRO A CA 1
ATOM 572 C C . PRO A 1 78 ? -10.233 12.630 18.986 1.00 55.44 78 PRO A C 1
ATOM 574 O O . PRO A 1 78 ? -11.346 12.259 19.381 1.00 55.44 78 PRO A O 1
ATOM 577 N N . PRO A 1 79 ? -9.141 12.550 19.765 1.00 58.84 79 PRO A N 1
ATOM 578 C CA . PRO A 1 79 ? -9.235 12.229 21.182 1.00 58.84 79 PRO A CA 1
ATOM 579 C C . PRO A 1 79 ? -9.993 13.350 21.903 1.00 58.84 79 PRO A C 1
ATOM 581 O O . PRO A 1 79 ? -9.643 14.523 21.786 1.00 58.84 79 PRO A O 1
ATOM 584 N N . ILE A 1 80 ? -11.046 12.987 22.637 1.00 70.56 80 ILE A N 1
ATOM 585 C CA . ILE A 1 80 ? -11.724 13.907 23.552 1.00 70.56 80 ILE A CA 1
ATOM 586 C C . ILE A 1 80 ? -10.944 13.852 24.859 1.00 70.56 80 ILE A C 1
ATOM 588 O O . ILE A 1 80 ? -11.011 12.863 25.587 1.00 70.56 80 ILE A O 1
ATOM 592 N N . TYR A 1 81 ? -10.172 14.896 25.129 1.00 69.00 81 TYR A N 1
ATOM 593 C CA . TYR A 1 81 ? -9.562 15.089 26.436 1.00 69.00 81 TYR A CA 1
ATOM 594 C C . TYR A 1 81 ? -10.631 15.637 27.381 1.00 69.00 81 TYR A C 1
ATOM 596 O O . TYR A 1 81 ? -11.333 16.586 27.031 1.00 69.00 81 TYR A O 1
ATOM 604 N N . ALA A 1 82 ? -10.785 15.029 28.557 1.00 71.38 82 ALA A N 1
ATOM 605 C CA . ALA A 1 82 ? -11.573 15.643 29.617 1.00 71.38 82 ALA A CA 1
ATOM 606 C C . ALA A 1 82 ? -10.881 16.952 30.022 1.00 71.38 82 ALA A C 1
ATOM 608 O O . ALA A 1 82 ? -9.676 16.952 30.286 1.00 71.38 82 ALA A O 1
ATOM 609 N N . SER A 1 83 ? -11.620 18.062 30.024 1.00 70.44 83 SER A N 1
ATOM 610 C CA . SER A 1 83 ? -11.100 19.334 30.520 1.00 70.44 83 SER A CA 1
ATOM 611 C C . SER A 1 83 ? -10.715 19.186 31.998 1.00 70.44 83 SER A C 1
ATOM 613 O O . SER A 1 83 ? -11.481 18.585 32.756 1.00 70.44 83 SER A O 1
ATOM 615 N N . PRO A 1 84 ? -9.563 19.729 32.429 1.00 67.94 84 PRO A N 1
ATOM 616 C CA . PRO A 1 84 ? -9.103 19.628 33.816 1.00 67.94 84 PRO A CA 1
ATOM 617 C C . PRO A 1 84 ? -10.114 20.194 34.830 1.00 67.94 84 PRO A C 1
ATOM 619 O O . PRO A 1 84 ? -10.222 19.657 35.928 1.00 67.94 84 PRO A O 1
ATOM 622 N N . ASP A 1 85 ? -10.950 21.159 34.430 1.00 62.69 85 ASP A N 1
ATOM 623 C CA . ASP A 1 85 ? -12.014 21.728 35.277 1.00 62.69 85 ASP A CA 1
ATOM 624 C C . ASP A 1 85 ? -13.044 20.693 35.763 1.00 62.69 85 ASP A C 1
ATOM 626 O O . ASP A 1 85 ? -13.655 20.857 36.815 1.00 62.69 85 ASP A O 1
ATOM 630 N N . SER A 1 86 ? -13.243 19.594 35.028 1.00 60.62 86 SER A N 1
ATOM 631 C CA . SER A 1 86 ? -14.194 18.543 35.422 1.00 60.62 86 SER A CA 1
ATOM 632 C C . SER A 1 86 ? -13.653 17.621 36.525 1.00 60.62 86 SER A C 1
ATOM 634 O O . SER A 1 86 ? -14.435 16.940 37.195 1.00 60.62 86 SER A O 1
ATOM 636 N N . ALA A 1 87 ? -12.327 17.574 36.701 1.00 61.03 87 ALA A N 1
ATOM 637 C CA . ALA A 1 87 ? -11.670 16.758 37.719 1.00 61.03 87 ALA A CA 1
ATOM 638 C C . ALA A 1 87 ? -11.626 17.475 39.078 1.00 61.03 87 ALA A C 1
ATOM 640 O O . ALA A 1 87 ? -11.885 16.834 40.096 1.00 61.03 87 ALA A O 1
ATOM 641 N N . ASP A 1 88 ? -11.400 18.794 39.086 1.00 59.31 88 ASP A N 1
ATOM 642 C CA . ASP A 1 88 ? -11.352 19.593 40.320 1.00 59.31 88 ASP A CA 1
ATOM 643 C C . ASP A 1 88 ? -12.738 19.761 40.975 1.00 59.31 88 ASP A C 1
ATOM 645 O O . ASP A 1 88 ? -12.864 19.678 42.198 1.00 59.31 88 ASP A O 1
ATOM 649 N N . GLU A 1 89 ? -13.814 19.909 40.191 1.00 60.94 89 GLU A N 1
ATOM 650 C CA . GLU A 1 89 ? -15.177 20.075 40.731 1.00 60.94 89 GLU A CA 1
ATOM 651 C C . GLU A 1 89 ? -15.685 18.809 41.461 1.00 60.94 89 GLU A C 1
ATOM 653 O O . GLU A 1 89 ? -16.386 18.886 42.476 1.00 60.94 89 GLU A O 1
ATOM 658 N N . SER A 1 90 ? -15.283 17.622 40.990 1.00 58.38 90 SER A N 1
ATOM 659 C CA . SER A 1 90 ? -15.691 16.337 41.582 1.00 58.38 90 SER A CA 1
ATOM 660 C C . SER A 1 90 ? -15.006 16.043 42.925 1.00 58.38 90 SER A C 1
ATOM 662 O O . SER A 1 90 ? -15.577 15.329 43.756 1.00 58.38 90 SER A O 1
ATOM 664 N N . ASP A 1 91 ? -13.811 16.596 43.159 1.00 59.47 91 ASP A N 1
ATOM 665 C CA . ASP A 1 91 ? -13.084 16.466 44.430 1.00 59.47 91 ASP A CA 1
ATOM 666 C C . ASP A 1 91 ? -13.491 17.569 45.430 1.00 59.47 91 ASP A C 1
ATOM 668 O O . ASP A 1 91 ? -13.726 17.306 46.615 1.00 59.47 91 ASP A O 1
ATOM 672 N N . ALA A 1 92 ? -13.738 18.789 44.937 1.00 61.41 92 ALA A N 1
ATOM 673 C CA . ALA A 1 92 ? -14.225 19.911 45.742 1.00 61.41 92 ALA A CA 1
ATOM 674 C C . ALA A 1 92 ? -15.639 19.678 46.316 1.00 61.41 92 ALA A C 1
ATOM 676 O O . ALA A 1 92 ? -15.921 20.063 47.457 1.00 61.41 92 ALA A O 1
ATOM 677 N N . GLY A 1 93 ? -16.524 19.011 45.565 1.00 58.44 93 GLY A N 1
ATOM 678 C CA . GLY A 1 93 ? -17.862 18.638 46.040 1.00 58.44 93 GLY A CA 1
ATOM 679 C C . GLY A 1 93 ? -17.847 17.574 47.144 1.00 58.44 93 GLY A C 1
ATOM 680 O O . GLY A 1 93 ? -18.693 17.597 48.041 1.00 58.44 93 GLY A O 1
ATOM 681 N N . ARG A 1 94 ? -16.851 16.676 47.140 1.00 59.84 94 ARG A N 1
ATOM 682 C CA . ARG A 1 94 ? -16.709 15.617 48.152 1.00 59.84 94 ARG A CA 1
ATOM 683 C C . ARG A 1 94 ? -16.250 16.168 49.505 1.00 59.84 94 ARG A C 1
ATOM 685 O O . ARG A 1 94 ? -16.685 15.669 50.539 1.00 59.84 94 ARG A O 1
ATOM 692 N N . HIS A 1 95 ? -15.448 17.232 49.507 1.00 57.19 95 HIS A N 1
ATOM 693 C CA . HIS A 1 95 ? -14.956 17.865 50.733 1.00 57.19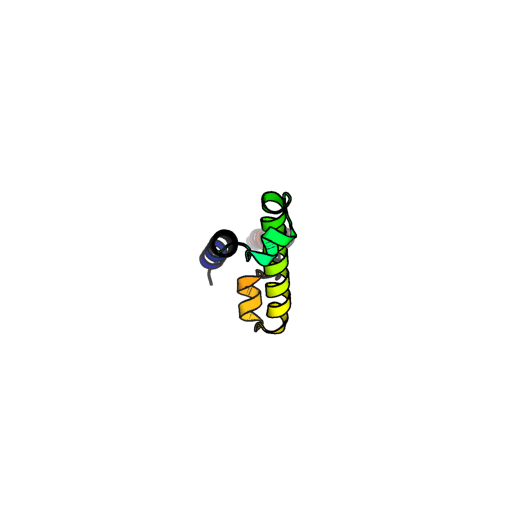 95 HIS A CA 1
ATOM 694 C C . HIS A 1 95 ? -15.968 18.780 51.446 1.00 57.19 95 HIS A C 1
ATOM 696 O O . HIS A 1 95 ? -15.785 19.067 52.627 1.00 57.19 95 HIS A O 1
ATOM 702 N N . ARG A 1 96 ? -17.049 19.222 50.784 1.00 60.59 96 ARG A N 1
ATOM 703 C CA . ARG A 1 96 ? -18.056 20.119 51.395 1.00 60.59 96 ARG A CA 1
ATOM 704 C C . ARG A 1 96 ? -19.272 19.421 52.007 1.00 60.59 96 ARG A C 1
ATOM 706 O O . ARG A 1 96 ? -20.073 20.090 52.645 1.00 60.59 96 ARG A O 1
ATOM 713 N N . SER A 1 97 ? -19.429 18.109 51.832 1.00 56.81 97 SER A N 1
ATOM 714 C CA . SER A 1 97 ? -20.603 17.365 52.329 1.00 56.81 97 SER A CA 1
ATOM 715 C C . SER A 1 97 ? -20.359 16.632 53.661 1.00 56.81 97 SER A C 1
ATOM 717 O O . SER A 1 97 ? -21.177 15.817 54.074 1.00 56.81 97 SER A O 1
ATOM 719 N N . GLY A 1 98 ? -19.233 16.904 54.330 1.00 56.50 98 GLY A N 1
ATOM 720 C CA . GLY A 1 98 ? -18.814 16.245 55.573 1.00 56.50 98 GLY A CA 1
ATOM 721 C C . GLY A 1 98 ? -18.546 17.193 56.747 1.00 56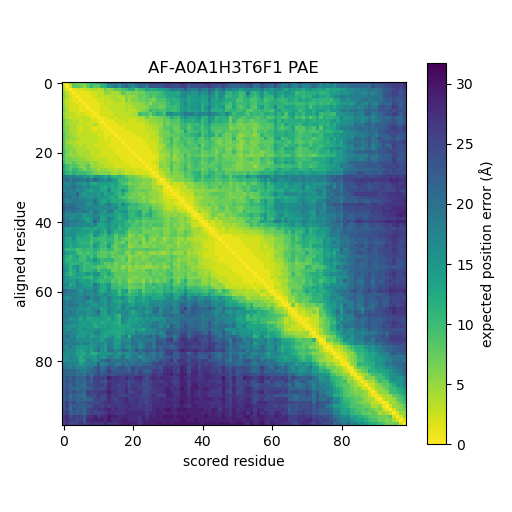.50 98 GLY A C 1
ATOM 722 O O . GLY A 1 98 ? -17.655 16.898 57.541 1.00 56.50 98 GLY A O 1
ATOM 723 N N . ALA A 1 99 ? -19.259 18.320 56.835 1.00 46.41 99 ALA A N 1
ATOM 724 C CA . ALA A 1 99 ? -19.208 19.244 57.972 1.00 46.41 99 ALA A CA 1
ATOM 725 C C . ALA A 1 99 ? -20.618 19.568 58.475 1.00 46.41 99 ALA A C 1
ATOM 727 O O . ALA A 1 99 ? -21.505 19.771 57.614 1.00 46.41 99 ALA A O 1
#

Foldseek 3Di:
DCVPVVVVLVVVLVVVVVVVLVVLVVVPDPPVVQVVCPPCSVVCRSVVSVVVVVVVVVVCVVVDPPVVCCSNVPNPPDDDDDDVVVVVVVVVVVVPPPD

Radius of gyration: 23.89 Å; Cα contacts (8 Å, |Δi|>4): 18; chains: 1; bounding box: 42×29×77 Å

Solvent-accessible surface area (backbone atoms only — not comparable to full-atom values): 6057 Å² total; per-residue (Å²): 141,56,68,68,56,56,54,49,46,67,56,46,53,59,51,53,51,50,50,52,53,48,50,52,60,72,69,45,76,56,64,76,60,38,65,72,43,48,93,49,24,86,72,46,48,60,61,50,51,50,51,50,52,50,53,51,49,62,66,42,56,87,73,46,58,72,73,56,45,36,67,74,74,45,69,86,69,78,84,82,74,79,59,70,72,66,59,52,54,63,53,57,56,62,69,65,76,78,121

Sequence (99 aa):
MSDQFTAWLRTIVPAAWSAVIAALVTAGAPAWLVDGLGDAGPTLVVPVVLAAVYALLRWAEPRLPVPISRVLLGSARPPIYASPDSADESDAGRHRSGA

Organism: NCBI:txid418495

pLDDT: mean 70.1, std 8.59, range [46.41, 82.19]

Mean predicted aligned error: 14.36 Å

Secondary structure (DSSP, 8-state):
--HHHHHHHHHHHHHHHHHHHHHHHHH---HHHHHHHGGGHHHHHHHHHHHHHHHHHHHHGGGS-HHH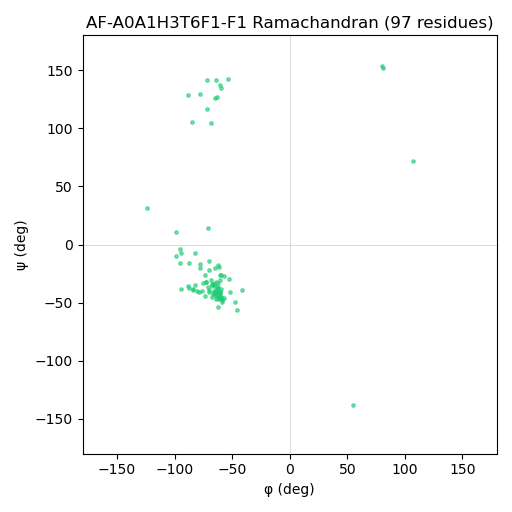HHHHS---PPP-PPPTHHHHHHHHHHHTS--